Protein AF-A0AAD4XDY2-F1 (afdb_monomer_lite)

Structure (mmCIF, N/CA/C/O backbone):
data_AF-A0AAD4XDY2-F1
#
_entry.id   AF-A0AAD4XDY2-F1
#
loop_
_atom_site.group_PDB
_atom_site.id
_atom_site.type_symbol
_atom_site.label_atom_id
_atom_site.label_alt_id
_atom_site.label_comp_id
_atom_site.label_asym_id
_atom_site.label_entity_id
_atom_site.label_seq_id
_atom_site.pdbx_PDB_ins_code
_atom_site.Cartn_x
_atom_site.Cartn_y
_atom_site.Cartn_z
_atom_site.occupancy
_atom_site.B_iso_or_equiv
_atom_site.auth_seq_id
_atom_site.auth_comp_id
_atom_site.auth_asym_id
_atom_site.auth_atom_id
_atom_site.pdbx_PDB_model_num
ATOM 1 N N . GLY A 1 1 ? -6.396 2.637 -3.079 1.00 84.81 1 GLY A N 1
ATOM 2 C CA . GLY A 1 1 ? -5.114 2.036 -2.685 1.00 84.81 1 GLY A CA 1
ATOM 3 C C . GLY A 1 1 ? -4.710 2.560 -1.335 1.00 84.81 1 GLY A C 1
ATOM 4 O O . GLY A 1 1 ? -5.327 3.508 -0.857 1.00 84.81 1 GLY A O 1
ATOM 5 N N . VAL A 1 2 ? -3.694 1.951 -0.743 1.00 86.38 2 VAL A N 1
ATOM 6 C CA . VAL A 1 2 ? -3.100 2.413 0.507 1.00 86.38 2 VAL A CA 1
ATOM 7 C C . VAL A 1 2 ? -1.597 2.576 0.342 1.00 86.38 2 VAL A C 1
ATOM 9 O O . VAL A 1 2 ? -0.963 1.815 -0.394 1.00 86.38 2 VAL A O 1
ATOM 12 N N . THR A 1 3 ? -1.050 3.590 0.998 1.00 86.31 3 THR A N 1
ATOM 13 C CA . THR A 1 3 ? 0.386 3.773 1.161 1.00 86.31 3 THR A CA 1
ATOM 14 C C . THR A 1 3 ? 0.748 3.836 2.637 1.00 86.31 3 THR A C 1
ATOM 16 O O . THR A 1 3 ? -0.059 4.275 3.458 1.00 86.31 3 THR A O 1
ATOM 19 N N . MET A 1 4 ? 1.956 3.387 2.952 1.00 83.81 4 MET A N 1
ATOM 20 C CA . MET A 1 4 ? 2.561 3.449 4.276 1.00 83.81 4 MET A CA 1
ATOM 21 C C . MET A 1 4 ? 3.993 3.938 4.122 1.00 83.81 4 MET A C 1
ATOM 23 O O . MET A 1 4 ? 4.781 3.290 3.435 1.00 83.81 4 MET A O 1
ATOM 27 N N . ASP A 1 5 ? 4.339 5.032 4.785 1.00 82.69 5 ASP A N 1
ATOM 28 C CA . ASP A 1 5 ? 5.727 5.474 4.883 1.00 82.69 5 ASP A CA 1
ATOM 29 C C . ASP A 1 5 ? 6.331 4.917 6.169 1.00 82.69 5 ASP A C 1
ATOM 31 O O . ASP A 1 5 ? 5.763 5.063 7.251 1.00 82.69 5 ASP A O 1
ATOM 35 N N . SER A 1 6 ? 7.475 4.243 6.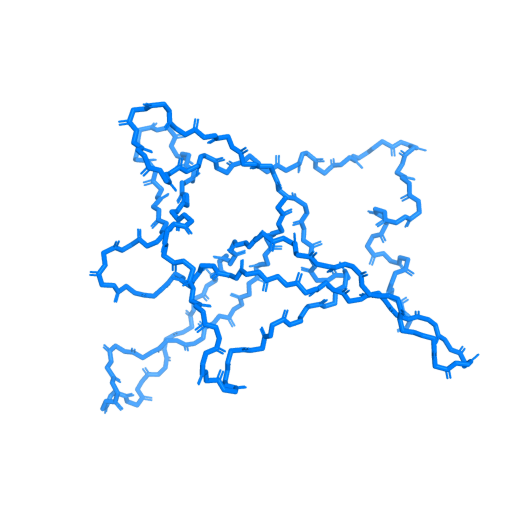061 1.00 78.69 6 SER A N 1
ATOM 36 C CA . SER A 1 6 ? 8.149 3.683 7.230 1.00 78.69 6 SER A CA 1
ATOM 37 C C . SER A 1 6 ? 9.663 3.717 7.094 1.00 78.69 6 SER A C 1
ATOM 39 O O . SER A 1 6 ? 10.219 3.508 6.016 1.00 78.69 6 SER A O 1
ATOM 41 N N . PHE A 1 7 ? 10.335 3.924 8.222 1.00 81.69 7 PHE A N 1
ATOM 42 C CA . PHE A 1 7 ? 11.780 3.796 8.302 1.00 81.69 7 PHE A CA 1
ATOM 43 C C . PHE A 1 7 ? 12.153 2.314 8.342 1.00 81.69 7 PHE A C 1
ATOM 45 O O . PHE A 1 7 ? 11.946 1.628 9.349 1.00 81.69 7 PHE A O 1
ATOM 52 N N . THR A 1 8 ? 12.708 1.812 7.244 1.00 77.00 8 THR A N 1
ATOM 53 C CA . THR A 1 8 ? 13.055 0.399 7.094 1.00 77.00 8 THR A CA 1
ATOM 54 C C . THR A 1 8 ? 14.562 0.221 7.084 1.00 77.00 8 THR A C 1
ATOM 56 O O . THR A 1 8 ? 15.299 0.990 6.479 1.00 77.00 8 THR A O 1
ATOM 59 N N . ARG A 1 9 ? 15.046 -0.811 7.779 1.00 80.31 9 ARG A N 1
ATOM 60 C CA . ARG A 1 9 ? 16.468 -1.165 7.795 1.00 80.31 9 ARG A CA 1
ATOM 61 C C . ARG A 1 9 ? 16.747 -2.293 6.813 1.00 80.31 9 ARG A C 1
ATOM 63 O O . ARG A 1 9 ? 16.249 -3.405 6.973 1.00 80.31 9 ARG A O 1
ATOM 70 N N . PHE A 1 10 ? 17.597 -2.005 5.842 1.00 76.31 10 PHE A N 1
ATOM 71 C CA . PHE A 1 10 ? 18.019 -2.898 4.777 1.00 76.31 10 PHE A CA 1
ATOM 72 C C . PHE A 1 10 ? 19.412 -3.458 5.049 1.00 76.31 10 PHE A C 1
ATOM 74 O O . PHE A 1 10 ? 20.227 -2.843 5.729 1.00 76.31 10 PHE A O 1
ATOM 81 N N . ARG A 1 11 ? 19.706 -4.618 4.467 1.00 80.00 11 ARG A N 1
ATOM 82 C CA . ARG A 1 11 ? 21.063 -5.173 4.366 1.00 80.00 11 ARG A CA 1
ATOM 83 C C . ARG A 1 11 ? 21.347 -5.465 2.903 1.00 80.00 11 ARG A C 1
ATOM 85 O O . ARG A 1 11 ? 20.467 -5.975 2.211 1.00 80.00 11 ARG A O 1
ATOM 92 N N . ALA A 1 12 ? 22.563 -5.196 2.433 1.00 76.31 12 ALA A N 1
ATOM 93 C CA . ALA A 1 12 ? 22.894 -5.385 1.018 1.00 76.31 12 ALA A CA 1
ATOM 94 C C . ALA A 1 12 ? 22.854 -6.867 0.600 1.00 76.31 12 ALA A C 1
ATOM 96 O O . ALA A 1 12 ? 22.647 -7.203 -0.566 1.00 76.31 12 ALA A O 1
ATOM 97 N N . SER A 1 13 ? 23.044 -7.783 1.554 1.00 79.06 13 SER A N 1
ATOM 98 C CA . SER A 1 13 ? 22.897 -9.219 1.333 1.00 79.06 13 SER A CA 1
ATOM 99 C C . SER A 1 13 ? 22.555 -9.954 2.626 1.00 79.06 13 SER A C 1
ATOM 101 O O . SER A 1 13 ? 22.729 -9.427 3.719 1.00 79.06 13 SER A O 1
ATOM 103 N N . ALA A 1 14 ? 22.139 -11.219 2.525 1.00 77.38 14 ALA A N 1
ATOM 104 C CA . ALA A 1 14 ? 21.872 -12.051 3.700 1.00 77.38 14 ALA A CA 1
ATOM 105 C C . ALA A 1 14 ? 23.091 -12.236 4.628 1.00 77.38 14 ALA A C 1
ATOM 107 O O . ALA A 1 14 ? 22.906 -12.524 5.808 1.00 77.38 14 ALA A O 1
ATOM 108 N N . LYS A 1 15 ? 24.312 -12.085 4.093 1.00 85.50 15 LYS A N 1
ATOM 109 C CA . LYS A 1 15 ? 25.576 -12.186 4.840 1.00 85.50 15 LYS A CA 1
ATOM 110 C C . LYS A 1 15 ? 26.036 -10.850 5.424 1.00 85.50 15 LYS A C 1
ATOM 112 O O . LYS A 1 15 ? 26.962 -10.842 6.225 1.00 85.50 15 LYS A O 1
ATOM 117 N N . ASP A 1 16 ? 25.433 -9.746 4.995 1.00 83.56 16 ASP A N 1
ATOM 118 C CA . ASP A 1 16 ? 25.786 -8.418 5.470 1.00 83.56 16 ASP A CA 1
ATOM 119 C C . ASP A 1 16 ? 25.088 -8.148 6.805 1.00 83.56 16 ASP A C 1
ATOM 121 O O . ASP A 1 16 ? 23.867 -8.284 6.929 1.00 83.56 16 ASP A O 1
ATOM 125 N N . THR A 1 17 ? 25.885 -7.816 7.815 1.00 84.25 17 THR A N 1
ATOM 126 C CA . THR A 1 17 ? 25.417 -7.447 9.154 1.00 84.25 17 THR A CA 1
ATOM 127 C C . THR A 1 17 ? 25.215 -5.943 9.298 1.00 84.25 17 THR A C 1
ATOM 129 O O . THR A 1 17 ? 24.655 -5.507 10.302 1.00 84.25 17 THR A O 1
ATOM 132 N N . ASN A 1 18 ? 25.656 -5.144 8.322 1.00 86.06 18 ASN A N 1
ATOM 133 C CA . ASN A 1 18 ? 25.448 -3.706 8.330 1.00 86.06 18 ASN A CA 1
ATOM 134 C C . ASN A 1 18 ? 24.017 -3.400 7.892 1.00 86.06 18 ASN A C 1
ATOM 136 O O . ASN A 1 18 ? 23.632 -3.623 6.745 1.00 86.06 18 ASN A O 1
ATOM 140 N N . LEU A 1 19 ? 23.225 -2.894 8.833 1.00 81.69 19 LEU A N 1
ATOM 141 C CA . LEU A 1 19 ? 21.874 -2.425 8.567 1.00 81.69 19 LEU A CA 1
ATOM 142 C C . LEU A 1 19 ? 21.917 -0.945 8.184 1.00 81.69 19 LEU A C 1
ATOM 144 O O . LEU A 1 19 ? 22.358 -0.114 8.977 1.00 81.69 19 LEU A O 1
ATOM 148 N N . VAL A 1 20 ? 21.431 -0.622 6.991 1.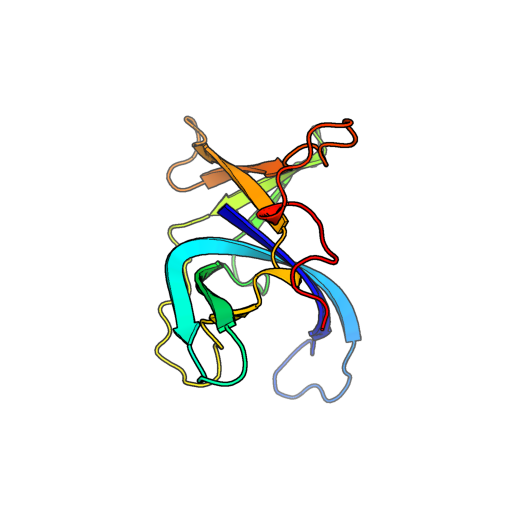00 83.19 20 VAL A N 1
ATOM 149 C CA . VAL A 1 20 ? 21.261 0.750 6.503 1.00 83.19 20 VAL A CA 1
ATOM 150 C C . VAL A 1 20 ? 19.783 1.094 6.586 1.00 83.19 20 VAL A C 1
ATOM 152 O O . VAL A 1 20 ? 18.953 0.394 6.016 1.00 83.19 20 VAL A O 1
ATOM 155 N N . GLY A 1 21 ? 19.446 2.127 7.350 1.00 82.00 21 GLY A N 1
ATOM 156 C CA . GLY A 1 21 ? 18.077 2.622 7.436 1.00 82.00 21 GLY A CA 1
ATOM 157 C C . GLY A 1 21 ? 17.755 3.572 6.290 1.00 82.00 21 GLY A C 1
ATOM 158 O O . GLY A 1 21 ? 18.587 4.420 5.976 1.00 82.00 21 GLY A O 1
ATOM 159 N N . ASP A 1 22 ? 16.572 3.429 5.704 1.00 80.44 22 ASP A N 1
ATOM 160 C CA . ASP A 1 22 ? 16.052 4.322 4.671 1.00 80.44 22 ASP A CA 1
ATOM 161 C C . ASP A 1 22 ? 14.537 4.514 4.831 1.00 80.44 22 ASP A C 1
ATOM 163 O O . ASP A 1 22 ? 13.819 3.605 5.269 1.00 80.44 22 ASP A O 1
ATOM 167 N N . ASP A 1 23 ? 14.052 5.701 4.477 1.00 81.81 23 ASP A N 1
ATOM 168 C CA . ASP A 1 23 ? 12.624 6.010 4.476 1.00 81.81 23 ASP A CA 1
ATOM 169 C C . ASP A 1 23 ? 11.982 5.377 3.243 1.00 81.81 23 ASP A C 1
ATOM 171 O O . ASP A 1 23 ? 12.268 5.730 2.100 1.00 81.81 23 ASP A O 1
ATOM 175 N N . THR A 1 24 ? 11.113 4.395 3.472 1.00 77.06 24 THR A N 1
ATOM 176 C CA . THR A 1 24 ? 10.541 3.562 2.415 1.00 77.06 24 THR A CA 1
ATOM 177 C C . THR A 1 24 ? 9.026 3.653 2.412 1.00 77.06 24 THR A C 1
ATOM 179 O O . THR A 1 24 ? 8.364 3.332 3.401 1.00 77.06 24 THR A O 1
ATOM 182 N N . SER A 1 25 ? 8.482 4.038 1.259 1.00 79.00 25 SER A N 1
ATOM 183 C CA . SER A 1 25 ? 7.046 4.007 0.990 1.00 79.00 25 SER A CA 1
ATOM 184 C C . SER A 1 25 ? 6.627 2.634 0.460 1.00 79.00 25 SER A C 1
ATOM 186 O O . SER A 1 25 ? 7.186 2.130 -0.517 1.00 79.00 25 SER A O 1
ATOM 188 N N . TYR A 1 26 ? 5.600 2.052 1.067 1.00 80.25 26 TYR A N 1
ATOM 189 C CA . TYR A 1 26 ? 4.974 0.795 0.664 1.00 80.25 26 TYR A CA 1
ATOM 190 C C . TYR A 1 26 ? 3.621 1.075 0.024 1.00 80.25 26 TYR A C 1
ATOM 192 O O . TYR A 1 26 ? 2.843 1.849 0.568 1.00 80.25 26 TYR A O 1
ATOM 200 N N . PHE A 1 27 ? 3.311 0.417 -1.098 1.00 84.12 27 PHE A N 1
ATOM 201 C CA . PHE A 1 27 ? 2.056 0.606 -1.836 1.00 84.12 27 PHE A CA 1
ATOM 202 C C . PHE A 1 27 ? 1.269 -0.693 -1.953 1.00 84.12 27 PHE A C 1
ATOM 204 O O . PHE A 1 27 ? 1.823 -1.741 -2.3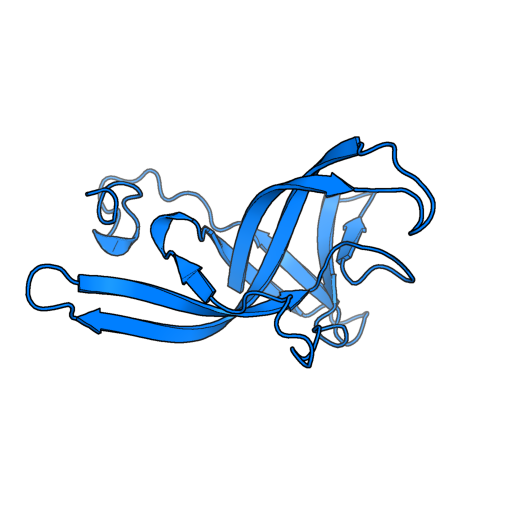05 1.00 84.12 27 PHE A O 1
ATOM 211 N N . GLY A 1 28 ? -0.026 -0.627 -1.650 1.00 85.06 28 GLY A N 1
ATOM 212 C CA . GLY A 1 28 ? -0.869 -1.806 -1.538 1.00 85.06 28 GLY A CA 1
ATOM 213 C C . GLY A 1 28 ? -2.302 -1.592 -2.002 1.00 85.06 28 GLY A C 1
ATOM 214 O O . GLY A 1 28 ? -2.859 -0.488 -1.995 1.00 85.06 28 GLY A O 1
ATOM 215 N N . ILE A 1 29 ? -2.934 -2.692 -2.401 1.00 85.94 29 ILE A N 1
ATOM 216 C CA . ILE A 1 29 ? -4.368 -2.722 -2.688 1.00 85.94 29 ILE A CA 1
ATOM 217 C C . ILE A 1 29 ? -5.087 -3.280 -1.469 1.00 85.94 29 ILE A C 1
ATOM 219 O O . ILE A 1 29 ? -4.887 -4.437 -1.106 1.00 85.94 29 ILE A O 1
ATOM 223 N N . VAL A 1 30 ? -5.970 -2.470 -0.883 1.00 86.81 30 VAL A N 1
ATOM 224 C CA . VAL A 1 30 ? -6.873 -2.905 0.188 1.00 86.81 30 VAL A CA 1
ATOM 225 C C . VAL A 1 30 ? -7.796 -3.997 -0.352 1.00 86.81 30 VAL A C 1
ATOM 227 O O . VAL A 1 30 ? -8.479 -3.809 -1.360 1.00 86.81 30 VAL A O 1
ATOM 230 N N . LYS A 1 31 ? -7.805 -5.148 0.316 1.00 86.19 31 LYS A N 1
ATOM 231 C CA . LYS A 1 31 ? -8.667 -6.297 0.017 1.00 86.19 31 LYS A CA 1
ATOM 232 C C . LYS A 1 31 ? -9.886 -6.344 0.907 1.00 86.19 31 LYS A C 1
ATOM 234 O O . LYS A 1 31 ? -10.971 -6.663 0.430 1.00 86.19 31 LYS A O 1
ATOM 239 N N . LYS A 1 32 ? -9.692 -6.088 2.199 1.00 86.38 32 LYS A N 1
ATOM 240 C CA . LYS A 1 32 ? -10.761 -6.087 3.192 1.00 86.38 32 LYS A CA 1
ATOM 241 C C . LYS A 1 32 ? -10.509 -4.988 4.203 1.00 86.38 32 LYS A C 1
ATOM 243 O O . LYS A 1 32 ? -9.365 -4.698 4.541 1.00 86.38 32 LYS A O 1
ATOM 248 N N . ILE A 1 33 ? -11.603 -4.430 4.684 1.00 88.88 33 ILE A N 1
ATOM 249 C CA . ILE A 1 33 ? -11.638 -3.565 5.850 1.00 88.88 33 ILE A CA 1
ATOM 250 C C . ILE A 1 33 ? -12.308 -4.401 6.931 1.00 88.88 33 ILE A C 1
ATOM 252 O O . ILE A 1 33 ? -13.391 -4.938 6.691 1.00 88.88 33 ILE A O 1
ATOM 256 N N . LEU A 1 34 ? -11.620 -4.598 8.049 1.00 88.81 34 LEU A N 1
ATOM 257 C CA . LEU A 1 34 ? -12.124 -5.359 9.182 1.00 88.81 34 LEU A CA 1
ATOM 258 C C . LEU A 1 34 ? -12.247 -4.408 10.363 1.00 88.81 34 LEU A C 1
ATOM 260 O O . LEU A 1 34 ? -11.289 -3.722 10.706 1.00 88.81 34 LEU A O 1
ATOM 264 N N . GLU A 1 35 ? -13.425 -4.390 10.964 1.00 91.12 35 GLU A N 1
ATOM 265 C CA . GLU A 1 35 ? -13.681 -3.731 12.236 1.00 91.12 35 GLU A CA 1
ATOM 266 C C . GLU A 1 35 ? -13.667 -4.817 13.311 1.00 91.12 35 GLU A C 1
ATOM 268 O O . GLU A 1 35 ? -14.408 -5.801 13.226 1.00 91.12 35 GLU A O 1
ATOM 273 N N . LEU A 1 36 ? -12.740 -4.690 14.250 1.00 89.56 36 LEU A N 1
ATOM 274 C CA . LEU A 1 36 ? -12.559 -5.595 15.370 1.00 89.56 36 LEU A CA 1
ATOM 275 C C . LEU A 1 36 ? -13.206 -4.961 16.593 1.00 89.56 36 LEU A C 1
ATOM 277 O O . LEU A 1 36 ? -12.734 -3.938 17.080 1.00 89.56 36 LEU A O 1
ATOM 281 N N . ASP A 1 37 ? -14.277 -5.578 17.073 1.00 92.12 37 ASP A N 1
ATOM 282 C CA . ASP A 1 37 ? -14.958 -5.183 18.299 1.00 92.12 37 ASP A CA 1
ATOM 283 C C . ASP A 1 37 ? -14.387 -5.994 19.469 1.00 92.12 37 ASP A C 1
ATOM 285 O O . ASP A 1 37 ? -14.566 -7.214 19.540 1.00 92.12 37 ASP A O 1
ATOM 289 N N . TYR A 1 38 ? -13.642 -5.319 20.344 1.00 90.25 38 TYR A N 1
ATOM 290 C CA . TYR A 1 38 ? -13.061 -5.888 21.558 1.00 90.25 38 TYR A CA 1
ATOM 291 C C . TYR A 1 38 ? -13.947 -5.662 22.792 1.00 90.25 38 TYR A C 1
ATOM 293 O O . TYR A 1 38 ? -13.448 -5.809 23.904 1.00 90.25 38 TYR A O 1
ATOM 301 N N . GLU A 1 39 ? -15.230 -5.317 22.617 1.00 90.62 39 GLU A N 1
ATOM 302 C CA . GLU A 1 39 ? -16.200 -4.955 23.667 1.00 90.62 39 GLU A CA 1
ATOM 303 C C . GLU A 1 39 ? -15.896 -3.606 24.342 1.00 90.62 39 GLU A C 1
ATOM 305 O O . GLU A 1 39 ? -16.769 -2.742 24.421 1.00 90.62 39 GLU A O 1
ATOM 310 N N . ASP A 1 40 ? -14.649 -3.393 24.769 1.00 92.31 40 ASP A N 1
ATOM 311 C CA . ASP A 1 40 ? -14.184 -2.149 25.392 1.00 92.31 40 ASP A CA 1
ATOM 312 C C . ASP A 1 40 ? -13.872 -1.049 24.365 1.00 92.31 40 ASP A C 1
ATOM 314 O O . ASP A 1 40 ? -14.002 0.144 24.650 1.00 92.31 40 ASP A O 1
ATOM 318 N N . PHE A 1 41 ? -13.426 -1.442 23.171 1.00 85.56 41 PHE A N 1
ATOM 319 C CA . PHE A 1 41 ? -13.081 -0.536 22.081 1.00 85.56 41 PHE A CA 1
ATOM 320 C C . PHE A 1 41 ? -13.189 -1.243 20.727 1.00 85.56 41 PHE A C 1
ATOM 322 O O . PHE A 1 41 ? -13.126 -2.469 20.629 1.00 85.56 41 PHE A O 1
ATOM 329 N N . THR A 1 42 ? -13.327 -0.451 19.669 1.00 87.06 42 THR A N 1
ATOM 330 C CA . THR A 1 42 ? -13.363 -0.928 18.284 1.00 87.06 42 THR A CA 1
ATOM 331 C C . THR A 1 42 ? -12.112 -0.474 17.555 1.00 87.06 42 THR A C 1
ATOM 333 O O . THR A 1 42 ? -11.797 0.714 17.609 1.00 87.06 42 THR A O 1
ATOM 336 N N . GLU A 1 43 ? -11.448 -1.374 16.830 1.00 86.12 43 GLU A N 1
ATOM 337 C CA . GLU A 1 43 ? -10.340 -1.003 15.947 1.00 86.12 43 GLU A CA 1
ATOM 338 C C . GLU A 1 43 ? -10.547 -1.411 14.500 1.00 86.12 43 GLU A C 1
ATOM 340 O O . GLU A 1 43 ? -11.074 -2.480 14.194 1.00 86.12 43 GLU A O 1
ATOM 345 N N . VAL A 1 44 ? -10.081 -0.559 13.589 1.00 85.25 44 VAL A N 1
ATOM 346 C CA . VAL A 1 44 ? -10.197 -0.798 12.150 1.00 85.25 44 VAL A CA 1
ATOM 347 C C . VAL A 1 44 ? -8.839 -1.181 11.581 1.00 85.25 44 VAL A C 1
ATOM 349 O O . VAL A 1 44 ? -7.890 -0.394 11.576 1.00 85.25 44 VAL A O 1
ATOM 352 N N . ILE A 1 45 ? -8.764 -2.390 11.027 1.00 87.75 45 ILE A N 1
ATOM 353 C CA . ILE A 1 45 ? -7.581 -2.890 10.329 1.00 87.75 45 ILE A CA 1
ATOM 354 C C . ILE A 1 45 ? -7.872 -3.118 8.848 1.00 87.75 45 ILE A C 1
ATOM 356 O O . ILE A 1 45 ? -8.957 -3.543 8.437 1.00 87.75 45 ILE A O 1
ATOM 360 N N . PHE A 1 46 ? -6.865 -2.868 8.021 1.00 86.50 46 PHE A N 1
ATOM 361 C CA . PHE A 1 46 ? -6.921 -3.132 6.592 1.00 86.50 46 PHE A CA 1
ATOM 362 C C . PHE A 1 46 ? -6.109 -4.373 6.260 1.00 86.50 46 PHE A C 1
ATOM 364 O O . PHE A 1 46 ? -4.918 -4.437 6.549 1.00 86.50 46 PHE A O 1
ATOM 371 N N . LEU A 1 47 ? -6.751 -5.333 5.595 1.00 83.69 47 LEU A N 1
ATOM 372 C CA . LEU A 1 47 ? -6.061 -6.410 4.895 1.00 83.69 47 LEU A CA 1
ATOM 373 C C . LEU A 1 47 ? -5.708 -5.916 3.494 1.00 83.69 47 LEU A C 1
ATOM 375 O O . LEU A 1 47 ? -6.593 -5.446 2.770 1.00 83.69 47 LEU A O 1
ATOM 379 N N . TYR A 1 48 ? -4.462 -6.077 3.072 1.00 78.19 48 TYR A N 1
ATOM 380 C CA . TYR A 1 48 ? -3.991 -5.634 1.758 1.00 78.19 48 TYR A CA 1
ATOM 381 C C . TYR A 1 48 ? -3.154 -6.701 1.047 1.00 78.19 48 TYR A C 1
ATOM 383 O O . TYR A 1 48 ? -2.640 -7.633 1.661 1.00 78.19 48 TYR A O 1
ATOM 391 N N . ASP A 1 49 ? -2.951 -6.496 -0.255 1.00 77.19 49 ASP A N 1
ATOM 392 C CA . ASP A 1 49 ? -1.806 -7.053 -0.979 1.00 77.19 49 ASP A CA 1
ATOM 393 C C . ASP A 1 49 ? -0.765 -5.932 -1.169 1.00 77.19 49 ASP A C 1
ATOM 395 O O . ASP A 1 49 ? -1.064 -4.932 -1.830 1.00 77.19 49 ASP A O 1
ATOM 399 N N . TRP A 1 50 ? 0.443 -6.083 -0.609 1.00 76.56 50 TRP A N 1
ATOM 400 C CA . TRP A 1 50 ? 1.557 -5.139 -0.808 1.00 76.56 50 TRP A CA 1
ATOM 401 C C . TRP A 1 50 ? 2.438 -5.518 -2.000 1.00 76.56 50 TRP A C 1
ATOM 403 O O . TRP A 1 50 ? 2.685 -6.696 -2.288 1.00 76.56 50 TRP A O 1
ATOM 413 N N . VAL A 1 51 ? 3.035 -4.498 -2.610 1.00 69.38 51 VAL A N 1
ATOM 414 C CA . VAL A 1 51 ? 4.238 -4.639 -3.434 1.00 69.38 51 VAL A CA 1
ATOM 415 C C . VAL A 1 51 ? 5.443 -4.179 -2.606 1.00 69.38 51 VAL A C 1
ATOM 417 O O . VAL A 1 51 ? 5.480 -3.039 -2.148 1.00 69.38 51 VAL A O 1
ATOM 420 N N . ARG A 1 52 ? 6.426 -5.064 -2.373 1.00 62.34 52 ARG A N 1
ATOM 421 C CA . ARG A 1 52 ? 7.657 -4.708 -1.643 1.00 62.34 52 ARG A CA 1
ATOM 422 C C . ARG A 1 52 ? 8.633 -4.002 -2.579 1.00 62.34 52 ARG A C 1
ATOM 424 O O . ARG A 1 52 ? 8.975 -4.540 -3.632 1.00 62.34 52 ARG A O 1
ATOM 431 N N . VAL A 1 53 ? 9.141 -2.855 -2.143 1.00 60.12 53 VAL A N 1
ATOM 432 C CA . VAL A 1 53 ? 10.217 -2.107 -2.806 1.00 60.12 53 VAL A CA 1
ATOM 433 C C . VAL A 1 53 ? 11.574 -2.700 -2.398 1.00 60.12 53 VAL A C 1
ATOM 435 O O . VAL A 1 53 ? 12.390 -2.053 -1.764 1.00 60.12 53 VAL A O 1
ATOM 438 N N . GLU A 1 54 ? 11.809 -3.983 -2.681 1.00 52.88 54 GLU A N 1
ATOM 439 C CA . GLU A 1 54 ? 13.146 -4.576 -2.547 1.00 52.88 54 GLU A CA 1
ATOM 440 C C . GLU A 1 54 ? 13.426 -5.497 -3.725 1.00 52.88 54 GLU A C 1
ATOM 442 O O . GLU A 1 54 ? 12.665 -6.407 -4.050 1.00 52.88 54 GLU A O 1
ATOM 447 N N . ASP A 1 55 ? 14.525 -5.204 -4.389 1.00 52.88 55 ASP A N 1
ATOM 448 C CA . ASP A 1 55 ? 14.664 -5.381 -5.815 1.00 52.88 55 ASP A CA 1
ATOM 449 C C . ASP A 1 55 ? 14.993 -6.813 -6.270 1.00 52.88 55 ASP A C 1
ATOM 451 O O . ASP A 1 55 ? 15.737 -7.550 -5.618 1.00 52.88 55 ASP A O 1
ATOM 455 N N . LYS A 1 56 ? 14.487 -7.150 -7.465 1.00 41.69 56 LYS A N 1
ATOM 456 C CA . LYS A 1 56 ? 15.252 -7.801 -8.552 1.00 41.69 56 LYS A CA 1
ATOM 457 C C . LYS A 1 56 ? 14.633 -7.568 -9.949 1.00 41.69 56 LYS A C 1
ATOM 459 O O . LYS A 1 56 ? 14.823 -8.387 -10.843 1.00 41.69 56 LYS A O 1
ATOM 464 N N . THR A 1 57 ? 13.883 -6.470 -10.105 1.00 51.88 57 THR A N 1
ATOM 465 C CA . THR A 1 57 ? 13.371 -5.756 -11.311 1.00 51.88 57 THR A CA 1
ATOM 466 C C . THR A 1 57 ? 12.093 -4.981 -10.934 1.00 51.88 57 THR A C 1
ATOM 468 O O . THR A 1 57 ? 11.025 -5.148 -11.520 1.00 51.88 57 THR A O 1
ATOM 471 N N . THR A 1 58 ? 12.228 -4.215 -9.846 1.00 62.31 58 THR A N 1
ATOM 472 C CA . THR A 1 58 ? 11.453 -3.043 -9.416 1.00 62.31 58 THR A CA 1
ATOM 473 C C . THR A 1 58 ? 9.938 -3.131 -9.590 1.00 62.31 58 THR A C 1
ATOM 475 O O . THR A 1 58 ? 9.356 -2.623 -10.539 1.00 62.31 58 THR A O 1
ATOM 478 N N . GLY A 1 59 ? 9.262 -3.710 -8.592 1.00 69.06 59 GLY A N 1
ATOM 479 C CA . GLY A 1 59 ? 7.804 -3.620 -8.443 1.00 69.06 59 GLY A CA 1
ATOM 480 C C . GLY A 1 59 ? 7.273 -2.183 -8.307 1.00 69.06 59 GLY A C 1
ATOM 481 O O . GLY A 1 59 ? 6.064 -1.987 -8.296 1.00 69.06 59 GLY A O 1
ATOM 482 N N . SER A 1 60 ? 8.148 -1.179 -8.237 1.00 76.56 60 SER A N 1
ATOM 483 C CA . SER A 1 60 ? 7.834 0.240 -8.385 1.00 76.56 60 SER A CA 1
ATOM 484 C C . SER A 1 60 ? 9.035 1.008 -8.946 1.00 76.56 60 SER A C 1
ATOM 486 O O . SER A 1 60 ? 10.171 0.601 -8.714 1.00 76.56 60 SER A O 1
ATOM 488 N N . TYR A 1 61 ? 8.813 2.131 -9.628 1.00 80.12 61 TYR A N 1
ATOM 489 C CA . TYR A 1 61 ? 9.869 3.087 -9.991 1.00 80.12 61 TYR A CA 1
ATOM 490 C C . TYR A 1 61 ? 9.367 4.528 -9.887 1.00 80.12 61 TYR A C 1
ATOM 492 O O . TYR A 1 61 ? 8.162 4.774 -9.835 1.00 80.12 61 TYR A O 1
ATOM 500 N N . VAL A 1 62 ? 10.303 5.474 -9.872 1.00 82.81 62 VAL A N 1
ATOM 501 C CA . VAL A 1 62 ? 10.015 6.905 -10.012 1.00 82.81 62 VAL A CA 1
ATOM 502 C C . VAL A 1 62 ? 10.498 7.348 -11.384 1.00 82.81 62 VAL A C 1
ATOM 504 O O . VAL A 1 62 ? 11.640 7.081 -11.757 1.00 82.81 62 VAL A O 1
ATOM 507 N N . ASP A 1 63 ? 9.609 7.952 -12.160 1.00 83.38 63 ASP A N 1
ATOM 508 C CA . ASP A 1 63 ? 9.930 8.490 -13.474 1.00 83.38 63 ASP A CA 1
ATOM 509 C C . ASP A 1 63 ? 10.838 9.720 -13.338 1.00 83.38 63 ASP A C 1
ATOM 511 O O . ASP A 1 63 ? 10.519 10.644 -12.595 1.00 83.38 63 ASP A O 1
ATOM 515 N N . ALA A 1 64 ? 11.972 9.740 -14.039 1.00 84.75 64 ALA A N 1
ATOM 516 C CA . ALA A 1 64 ? 12.978 10.792 -13.870 1.00 84.75 64 ALA A CA 1
ATOM 517 C C . ALA A 1 64 ? 12.555 12.145 -14.470 1.00 84.75 64 ALA A C 1
ATOM 519 O O . ALA A 1 64 ? 13.045 13.182 -14.030 1.00 84.75 64 ALA A O 1
ATOM 520 N N . GLU A 1 65 ? 11.666 12.144 -15.467 1.00 85.38 65 GLU A N 1
ATOM 521 C CA . GLU A 1 65 ? 11.238 13.362 -16.163 1.00 85.38 65 GLU A CA 1
ATOM 522 C C . GLU A 1 65 ? 10.079 14.047 -15.436 1.00 85.38 65 GLU A C 1
ATOM 524 O O . GLU A 1 65 ? 10.080 15.262 -15.247 1.00 85.38 65 GLU A O 1
ATOM 529 N N . THR A 1 66 ? 9.093 13.262 -15.004 1.00 83.75 66 THR A N 1
ATOM 530 C CA . THR A 1 66 ? 7.862 13.765 -14.376 1.00 83.75 66 THR A CA 1
ATOM 531 C C . THR A 1 66 ? 7.864 13.662 -12.853 1.00 83.75 66 THR A C 1
ATOM 533 O O . THR A 1 66 ? 6.948 14.172 -12.211 1.00 83.75 66 THR A O 1
ATOM 536 N N . ASN A 1 67 ? 8.862 12.991 -12.266 1.00 83.00 67 ASN A N 1
ATOM 537 C CA . ASN A 1 67 ? 8.926 12.638 -10.843 1.00 83.00 67 ASN A CA 1
ATOM 538 C C . ASN A 1 67 ? 7.693 11.849 -10.348 1.00 83.00 67 ASN A C 1
ATOM 540 O O . ASN A 1 67 ? 7.339 11.876 -9.168 1.00 83.00 67 ASN A O 1
ATOM 544 N N . SER A 1 68 ? 7.015 11.154 -11.263 1.00 83.81 68 SER A N 1
ATOM 545 C CA . SER A 1 68 ? 5.808 10.381 -10.980 1.00 83.81 68 SER A CA 1
ATOM 546 C C . SER A 1 68 ? 6.156 8.984 -10.482 1.00 83.81 68 SER A C 1
ATOM 548 O O . SER A 1 68 ? 7.026 8.316 -11.042 1.00 83.81 68 SER A O 1
ATOM 550 N N . ARG A 1 69 ? 5.454 8.501 -9.452 1.00 86.75 69 ARG A N 1
ATOM 551 C CA . ARG A 1 69 ? 5.667 7.150 -8.914 1.00 86.75 69 ARG A CA 1
ATOM 552 C C . ARG A 1 69 ? 4.783 6.136 -9.629 1.00 86.75 69 ARG A C 1
ATOM 554 O O . ARG A 1 69 ? 3.580 6.338 -9.747 1.00 86.75 69 ARG A O 1
ATOM 561 N N . PHE A 1 70 ? 5.362 5.016 -10.036 1.00 86.75 70 PHE A N 1
ATOM 562 C CA . PHE A 1 70 ? 4.658 3.906 -10.668 1.00 86.75 70 PHE A CA 1
ATOM 563 C C . PHE A 1 70 ? 4.840 2.625 -9.865 1.00 86.75 70 PHE A C 1
ATOM 565 O O . PHE A 1 70 ? 5.919 2.368 -9.339 1.00 86.75 70 PHE A O 1
ATOM 572 N N . VAL A 1 71 ? 3.799 1.798 -9.807 1.00 86.44 71 VAL A N 1
ATOM 573 C CA . VAL A 1 71 ? 3.792 0.502 -9.118 1.00 86.44 71 VAL A CA 1
ATOM 574 C C . VAL A 1 71 ? 3.284 -0.600 -10.047 1.00 86.44 71 VAL A C 1
ATOM 576 O O . VAL A 1 71 ? 2.384 -0.385 -10.858 1.00 86.44 71 VAL A O 1
ATOM 579 N N . ASN A 1 72 ? 3.869 -1.790 -9.943 1.00 85.44 72 ASN A N 1
ATOM 580 C CA . ASN A 1 72 ? 3.516 -2.965 -10.723 1.00 85.44 72 ASN A CA 1
ATOM 581 C C . ASN A 1 72 ? 2.776 -3.992 -9.858 1.00 85.44 72 ASN A C 1
ATOM 583 O O . ASN A 1 72 ? 3.360 -4.649 -8.995 1.00 85.44 72 ASN A O 1
ATOM 587 N N . PHE A 1 73 ? 1.490 -4.173 -10.146 1.00 79.00 73 PHE A N 1
ATOM 588 C CA . PHE A 1 73 ? 0.608 -5.068 -9.397 1.00 79.00 73 PHE A CA 1
ATOM 589 C C . PHE A 1 73 ? 0.697 -6.541 -9.803 1.00 79.00 73 PHE A C 1
ATOM 591 O O . PHE A 1 73 ? 0.167 -7.397 -9.110 1.00 79.00 73 PHE A O 1
ATOM 598 N N . ASP A 1 74 ? 1.405 -6.894 -10.873 1.00 78.81 74 ASP A N 1
ATOM 599 C CA . ASP A 1 74 ? 1.695 -8.309 -11.155 1.00 78.81 74 ASP A CA 1
ATOM 600 C C . ASP A 1 74 ? 2.728 -8.885 -10.169 1.00 78.81 74 ASP A C 1
ATOM 602 O O . ASP A 1 74 ? 2.831 -10.092 -9.963 1.00 78.81 74 ASP A O 1
ATOM 606 N N . LYS A 1 75 ? 3.487 -8.004 -9.507 1.00 70.88 75 LYS A N 1
ATOM 607 C CA . LYS A 1 75 ? 4.540 -8.357 -8.550 1.00 70.88 75 LYS A CA 1
ATOM 608 C C . LYS A 1 75 ? 4.064 -8.385 -7.098 1.00 70.88 75 LYS A C 1
ATOM 610 O O . LYS A 1 75 ? 4.900 -8.307 -6.197 1.00 70.88 75 LYS A O 1
ATOM 615 N N . PHE A 1 76 ? 2.757 -8.519 -6.848 1.00 68.38 76 PHE A N 1
ATOM 616 C CA . PHE A 1 76 ? 2.269 -8.728 -5.485 1.00 68.38 76 PHE A CA 1
ATOM 617 C C . PHE A 1 76 ? 2.974 -9.919 -4.849 1.00 68.38 76 PHE A C 1
ATOM 619 O O . PHE A 1 76 ? 3.045 -11.017 -5.412 1.00 68.38 76 PHE A O 1
ATOM 626 N N . LYS A 1 77 ? 3.480 -9.710 -3.638 1.00 59.41 77 LYS A N 1
ATOM 627 C CA . LYS A 1 77 ? 4.013 -10.810 -2.854 1.00 59.41 77 LYS A CA 1
ATOM 628 C C . LYS A 1 77 ? 2.812 -11.575 -2.311 1.00 59.41 77 LYS A C 1
ATOM 630 O O . LYS A 1 77 ? 2.162 -11.140 -1.369 1.00 59.41 77 LYS A O 1
ATOM 635 N N . ARG A 1 78 ? 2.473 -12.705 -2.933 1.00 51.75 78 ARG A N 1
ATOM 636 C CA . ARG A 1 78 ? 1.483 -13.625 -2.364 1.00 51.75 78 ARG A CA 1
ATOM 637 C C . ARG A 1 78 ? 2.086 -14.155 -1.061 1.00 51.75 78 ARG A C 1
ATOM 639 O O . ARG A 1 78 ? 3.125 -14.814 -1.104 1.00 51.75 78 ARG A O 1
ATOM 646 N N . SER A 1 79 ? 1.487 -13.799 0.072 1.00 49.91 79 SER A N 1
ATOM 647 C CA . SER A 1 79 ? 1.955 -14.104 1.428 1.00 49.91 79 SER A CA 1
ATOM 648 C C . SER A 1 79 ? 2.018 -15.618 1.663 1.00 49.91 79 SER A C 1
ATOM 650 O O . SER A 1 79 ? 1.079 -16.237 2.155 1.00 49.91 79 SER A O 1
ATOM 652 N N . SER A 1 80 ? 3.114 -16.258 1.266 1.00 48.69 80 SER A N 1
ATOM 653 C CA . SER A 1 80 ? 3.397 -17.654 1.623 1.00 48.69 80 SER A CA 1
ATOM 654 C C . SER A 1 80 ? 4.397 -17.756 2.775 1.00 48.69 80 SER A C 1
ATOM 656 O O . SER A 1 80 ? 4.854 -18.850 3.093 1.00 48.69 80 SER A O 1
ATOM 658 N N . LYS A 1 81 ? 4.806 -16.620 3.350 1.00 51.78 81 LYS A N 1
ATOM 659 C CA . LYS A 1 81 ? 5.703 -16.544 4.500 1.00 51.78 81 LYS A CA 1
ATOM 660 C C . LYS A 1 81 ? 5.013 -15.707 5.565 1.00 51.78 81 LYS A C 1
ATOM 662 O O . LYS A 1 81 ? 4.657 -14.569 5.296 1.00 51.78 81 LYS A O 1
ATOM 667 N N . GLU A 1 82 ? 4.898 -16.266 6.762 1.00 47.59 82 GLU A N 1
ATOM 668 C CA . GLU A 1 82 ? 4.345 -15.642 7.977 1.00 47.59 82 GLU A CA 1
ATOM 669 C C . GLU A 1 82 ? 5.034 -14.313 8.353 1.00 47.59 82 GLU A C 1
ATOM 671 O O . GLU A 1 82 ? 4.539 -13.566 9.181 1.00 47.59 82 GLU A O 1
ATOM 676 N N . VAL A 1 83 ? 6.172 -14.011 7.720 1.00 53.81 83 VAL A N 1
ATOM 677 C CA . VAL A 1 83 ? 6.971 -12.791 7.904 1.00 53.81 83 VAL A CA 1
ATOM 678 C C . VAL A 1 83 ? 6.374 -11.571 7.183 1.00 53.81 83 VAL A C 1
ATOM 680 O O . VAL A 1 83 ? 6.740 -10.444 7.499 1.00 53.81 83 VAL A O 1
ATOM 683 N N . ASP A 1 84 ? 5.480 -11.764 6.209 1.00 64.25 84 ASP A N 1
ATOM 684 C CA . ASP A 1 84 ? 4.794 -10.652 5.546 1.00 64.25 84 ASP A CA 1
ATOM 685 C C . ASP A 1 84 ? 3.485 -10.347 6.290 1.00 64.25 84 ASP A C 1
ATOM 687 O O . ASP A 1 84 ? 2.455 -10.945 5.986 1.00 64.25 84 ASP A O 1
ATOM 691 N N . GLU A 1 85 ? 3.537 -9.441 7.274 1.00 70.00 85 GLU A N 1
ATOM 692 C CA . GLU A 1 85 ? 2.361 -8.925 7.995 1.00 70.00 85 GLU A CA 1
ATOM 693 C C . GLU A 1 85 ? 1.346 -8.355 6.980 1.00 70.00 85 GLU A C 1
ATOM 695 O O . GLU A 1 85 ? 1.661 -7.383 6.282 1.00 70.00 85 GLU A O 1
ATOM 700 N N . PRO A 1 86 ? 0.145 -8.950 6.832 1.00 74.12 86 PRO A N 1
ATOM 701 C CA . PRO A 1 86 ? -0.825 -8.548 5.815 1.00 74.12 86 PRO A CA 1
ATOM 702 C C . PRO A 1 86 ? -1.840 -7.512 6.329 1.00 74.12 86 PRO A C 1
ATOM 704 O O . PRO A 1 86 ? -2.741 -7.122 5.584 1.00 74.12 86 PRO A O 1
ATOM 707 N N . PHE A 1 87 ? -1.703 -7.088 7.590 1.00 80.88 87 PHE A N 1
ATOM 708 C CA . PHE A 1 87 ? -2.587 -6.144 8.261 1.00 80.88 87 PHE A CA 1
ATOM 709 C C . PHE A 1 87 ? -1.858 -4.847 8.605 1.00 80.88 87 PHE A C 1
ATOM 711 O O . PHE A 1 87 ? -0.721 -4.865 9.066 1.00 80.88 87 PHE A O 1
ATOM 718 N N . ILE A 1 88 ? -2.549 -3.724 8.430 1.00 82.31 88 ILE A N 1
ATOM 719 C CA . ILE A 1 88 ? -2.135 -2.421 8.954 1.00 82.31 88 ILE A CA 1
ATOM 720 C C . ILE A 1 88 ? -3.292 -1.808 9.700 1.00 82.31 88 ILE A C 1
ATOM 722 O O . ILE A 1 88 ? -4.461 -2.009 9.354 1.00 82.31 88 ILE A O 1
ATOM 726 N N . HIS A 1 89 ? -2.930 -0.995 10.676 1.00 84.94 89 HIS A N 1
ATOM 727 C CA . HIS A 1 89 ? -3.871 -0.145 11.359 1.00 84.94 89 HIS A CA 1
ATOM 728 C C . HIS A 1 89 ? -4.368 0.976 10.444 1.00 84.94 89 HIS A C 1
ATOM 730 O O . HIS A 1 89 ? -3.585 1.530 9.663 1.00 84.94 89 HIS A O 1
ATOM 736 N N . ALA A 1 90 ? -5.641 1.358 10.563 1.00 81.25 90 ALA A N 1
ATOM 737 C CA . ALA A 1 90 ? -6.194 2.443 9.757 1.00 81.25 90 ALA A CA 1
ATOM 738 C C . ALA A 1 90 ? -5.454 3.774 9.968 1.00 81.25 90 ALA A C 1
ATOM 740 O O . ALA A 1 90 ? -5.224 4.498 9.003 1.00 81.25 90 ALA A O 1
ATOM 741 N N . SER A 1 91 ? -4.990 4.051 11.192 1.00 81.12 91 SER A N 1
ATOM 742 C CA . SER A 1 91 ? -4.242 5.279 11.515 1.00 81.12 91 SER A CA 1
ATOM 743 C C . SER A 1 91 ? -2.878 5.384 10.829 1.00 81.12 91 SER A C 1
ATOM 745 O O . SER A 1 91 ? -2.346 6.479 10.664 1.00 81.12 91 SER A O 1
ATOM 747 N N . GLN A 1 92 ? -2.302 4.253 10.422 1.00 83.06 92 GLN A N 1
ATOM 748 C CA . GLN A 1 92 ? -1.000 4.215 9.761 1.00 83.06 92 GLN A CA 1
ATOM 749 C C . GLN A 1 92 ? -1.141 4.286 8.228 1.00 83.06 92 GLN A C 1
ATOM 751 O O . GLN A 1 92 ? -0.176 4.532 7.510 1.00 83.06 92 GLN A O 1
ATOM 756 N N . ALA A 1 93 ? -2.348 4.070 7.708 1.00 83.00 93 ALA A N 1
ATOM 757 C CA . ALA A 1 93 ? -2.641 4.012 6.287 1.00 83.00 93 ALA A CA 1
ATOM 758 C C . ALA A 1 93 ? -2.975 5.391 5.700 1.00 83.00 93 ALA A C 1
ATOM 760 O O . ALA A 1 93 ? -3.912 6.052 6.139 1.00 83.00 93 ALA A O 1
ATOM 761 N N . ALA A 1 94 ? -2.304 5.777 4.613 1.00 85.19 94 ALA A N 1
ATOM 762 C CA . ALA A 1 94 ? -2.714 6.919 3.796 1.00 85.19 94 ALA A CA 1
ATOM 763 C C . ALA A 1 94 ? -3.388 6.465 2.491 1.00 85.19 94 ALA A C 1
ATOM 765 O O . ALA A 1 94 ? -2.958 5.512 1.835 1.00 85.19 94 ALA A O 1
ATOM 766 N N . GLN A 1 95 ? -4.457 7.155 2.083 1.00 85.19 95 GLN A N 1
ATOM 767 C CA . GLN A 1 95 ? -5.178 6.828 0.852 1.00 85.19 95 GLN A CA 1
ATOM 768 C C . GLN A 1 95 ? -4.382 7.252 -0.388 1.00 85.19 95 GLN A C 1
ATOM 770 O O . GLN A 1 95 ? -3.954 8.400 -0.512 1.00 85.19 95 GLN A O 1
ATOM 775 N N . VAL A 1 96 ? -4.284 6.356 -1.369 1.00 87.62 96 VAL A N 1
ATOM 776 C CA . VAL A 1 96 ? -3.756 6.659 -2.711 1.00 87.62 96 VAL A CA 1
ATOM 777 C C . VAL A 1 96 ? -4.677 6.118 -3.796 1.00 87.62 96 VAL A C 1
ATOM 779 O O . VAL A 1 96 ? -5.353 5.098 -3.611 1.00 87.62 96 VAL A O 1
ATOM 782 N N . PHE A 1 97 ? -4.683 6.768 -4.952 1.00 88.19 97 PHE A N 1
ATOM 783 C CA . PHE A 1 97 ? -5.352 6.285 -6.154 1.00 88.19 97 PHE A CA 1
ATOM 784 C C . PHE A 1 97 ? -4.330 5.705 -7.129 1.00 88.19 97 PHE A C 1
ATOM 786 O O . PHE A 1 97 ? -3.163 6.086 -7.132 1.00 88.19 97 PHE A O 1
ATOM 793 N N . TYR A 1 98 ? -4.780 4.757 -7.944 1.00 89.69 98 TYR A N 1
ATOM 794 C CA . TYR A 1 98 ? -3.951 4.114 -8.952 1.00 89.69 98 TYR A CA 1
ATOM 795 C C . TYR A 1 98 ? -4.589 4.318 -10.316 1.00 89.69 98 TYR A C 1
ATOM 797 O O . TYR A 1 98 ? -5.765 4.002 -10.496 1.00 89.69 98 TYR A O 1
ATOM 805 N N . TYR A 1 99 ? -3.814 4.834 -11.261 1.00 89.81 99 TYR A N 1
ATOM 806 C CA . TYR A 1 99 ? -4.227 4.998 -12.647 1.00 89.81 99 TYR A CA 1
ATOM 807 C C . TYR A 1 99 ? -3.452 4.013 -13.517 1.00 89.81 99 TYR A C 1
ATOM 809 O O . TYR A 1 99 ? -2.225 4.012 -13.489 1.00 89.81 99 TYR A O 1
ATOM 817 N N . ALA A 1 100 ? -4.151 3.139 -14.240 1.00 90.06 100 ALA A N 1
ATOM 818 C CA . ALA A 1 100 ? -3.504 2.133 -15.075 1.00 90.06 100 ALA A CA 1
ATOM 819 C C . ALA A 1 100 ? -2.756 2.797 -16.239 1.00 90.06 100 ALA A C 1
ATOM 821 O O . ALA A 1 100 ? -3.320 3.622 -16.953 1.00 90.06 100 ALA A O 1
ATOM 822 N N . ASP A 1 101 ? -1.494 2.421 -16.434 1.00 87.44 101 ASP A N 1
ATOM 823 C CA . ASP A 1 101 ? -0.706 2.858 -17.581 1.00 87.44 101 ASP A CA 1
ATOM 824 C C . ASP A 1 101 ? -1.155 2.081 -18.829 1.00 87.44 101 ASP A C 1
ATOM 826 O O . ASP A 1 101 ? -1.040 0.855 -18.903 1.00 87.44 101 ASP A O 1
ATOM 830 N N . GLU A 1 102 ? -1.679 2.800 -19.821 1.00 86.38 102 GLU A N 1
ATOM 831 C CA . GLU A 1 102 ? -2.137 2.220 -21.087 1.00 86.38 102 GLU A CA 1
ATOM 832 C C . GLU A 1 102 ? -0.978 1.658 -21.926 1.00 86.38 102 GLU A C 1
ATOM 834 O O . GLU A 1 102 ? -1.171 0.738 -22.721 1.00 86.38 102 GLU A O 1
ATOM 839 N N . THR A 1 103 ? 0.238 2.178 -21.738 1.00 86.00 103 THR A N 1
ATOM 840 C CA . THR A 1 103 ? 1.426 1.777 -22.501 1.00 86.00 103 THR A CA 1
ATOM 841 C C . THR A 1 103 ? 2.121 0.558 -21.900 1.00 86.00 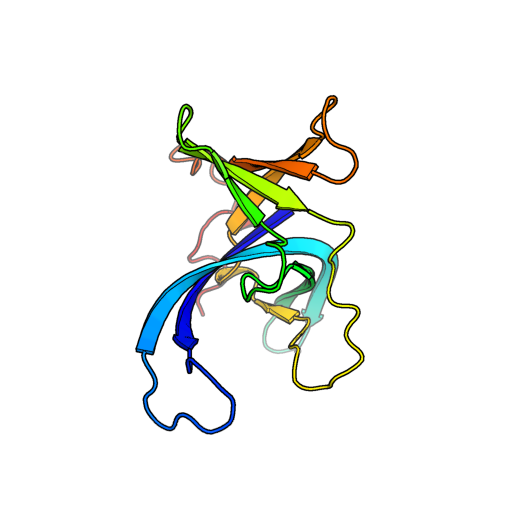103 THR A C 1
ATOM 843 O O . THR A 1 103 ? 2.739 -0.231 -22.622 1.00 86.00 103 THR A O 1
ATOM 846 N N . ARG A 1 104 ? 2.013 0.371 -20.578 1.00 82.81 104 ARG A N 1
ATOM 847 C CA . ARG A 1 104 ? 2.707 -0.682 -19.830 1.00 82.81 104 ARG A CA 1
ATOM 848 C C . ARG A 1 104 ? 1.725 -1.496 -19.000 1.00 82.81 104 ARG A C 1
ATOM 850 O O . ARG A 1 104 ? 1.297 -1.110 -17.917 1.00 82.81 104 ARG A O 1
ATOM 857 N N . LYS A 1 105 ? 1.442 -2.709 -19.468 1.00 83.31 105 LYS A N 1
ATOM 858 C CA . LYS A 1 105 ? 0.555 -3.644 -18.769 1.00 83.31 105 LYS A CA 1
ATOM 859 C C . LYS A 1 105 ? 1.019 -3.884 -17.322 1.00 83.31 105 LYS A C 1
ATOM 861 O O . LYS A 1 105 ? 2.199 -4.131 -17.087 1.00 83.31 105 LYS A O 1
ATOM 866 N N . HIS A 1 106 ? 0.068 -3.882 -16.386 1.00 84.06 106 HIS A N 1
ATOM 867 C CA . HIS A 1 106 ? 0.254 -4.083 -14.938 1.00 84.06 106 HIS A CA 1
ATOM 868 C C . HIS A 1 106 ? 0.915 -2.928 -14.172 1.00 84.06 106 HIS A C 1
ATOM 870 O O . HIS A 1 106 ? 0.939 -2.970 -12.938 1.00 84.06 106 HIS A O 1
ATOM 876 N N . TRP A 1 107 ? 1.378 -1.888 -14.864 1.00 87.75 107 TRP A N 1
ATOM 877 C CA . TRP A 1 107 ? 1.904 -0.680 -14.244 1.00 87.75 107 TRP A CA 1
ATOM 878 C C . TRP A 1 107 ? 0.796 0.325 -13.978 1.00 87.75 107 TRP A C 1
ATOM 880 O O . TRP A 1 107 ? -0.126 0.487 -14.775 1.00 87.75 107 TRP A O 1
ATOM 890 N N . HIS A 1 108 ? 0.881 0.974 -12.825 1.00 89.69 108 HIS A N 1
ATOM 891 C CA . HIS A 1 108 ? -0.091 1.956 -12.392 1.00 89.69 108 HIS A CA 1
ATOM 892 C C . HIS A 1 108 ? 0.634 3.173 -11.835 1.00 89.69 108 HIS A C 1
ATOM 894 O O . HIS A 1 108 ? 1.506 3.037 -10.978 1.00 89.69 108 HIS A O 1
ATOM 900 N N . LEU A 1 109 ? 0.255 4.353 -12.310 1.00 90.06 109 LEU A N 1
ATOM 901 C CA . LEU A 1 109 ? 0.645 5.630 -11.736 1.00 90.06 109 LEU A CA 1
ATOM 902 C C . LEU A 1 109 ? -0.002 5.771 -10.355 1.00 90.06 109 LEU A C 1
ATOM 904 O O . LEU A 1 109 ? -1.209 5.564 -10.202 1.00 90.06 109 LEU A O 1
ATOM 908 N N . VAL A 1 110 ? 0.799 6.133 -9.360 1.00 88.50 110 VAL A N 1
ATOM 909 C CA . VAL A 1 110 ? 0.333 6.439 -8.011 1.00 88.50 110 VAL A CA 1
ATOM 910 C C . VAL A 1 110 ? -0.049 7.910 -7.949 1.00 88.50 110 VAL A C 1
ATOM 912 O O . VAL A 1 110 ? 0.768 8.793 -8.197 1.00 88.50 110 VAL A O 1
ATOM 915 N N . LEU A 1 111 ? -1.299 8.161 -7.590 1.00 87.81 111 LEU A N 1
ATOM 916 C CA . LEU A 1 111 ? -1.829 9.487 -7.333 1.00 87.81 111 LEU A CA 1
ATOM 917 C C . LEU A 1 111 ? -2.033 9.617 -5.827 1.00 87.81 111 LEU A C 1
ATOM 919 O O . LEU A 1 111 ? -2.888 8.945 -5.240 1.00 87.81 111 LEU A O 1
ATOM 923 N N . GLU A 1 112 ? -1.228 10.461 -5.195 1.00 81.56 112 GLU A N 1
ATOM 924 C CA . GLU A 1 112 ? -1.415 10.790 -3.788 1.00 81.56 112 GLU A CA 1
ATOM 925 C C . GLU A 1 112 ? -2.750 11.511 -3.613 1.00 81.56 112 GLU A C 1
ATOM 927 O O . GLU A 1 112 ? -3.089 12.432 -4.364 1.00 81.56 112 GLU A O 1
ATOM 932 N N . SER A 1 113 ? -3.541 11.069 -2.636 1.00 76.81 113 SER A N 1
ATOM 933 C CA . SER A 1 113 ? -4.776 11.779 -2.325 1.00 76.81 113 SER A CA 1
ATOM 934 C C . SER A 1 113 ? -4.394 13.132 -1.734 1.00 76.81 113 SER A C 1
ATOM 936 O O . SER A 1 113 ? -3.589 13.167 -0.798 1.00 76.81 113 SER A O 1
ATOM 938 N N . PRO A 1 114 ? -4.952 14.253 -2.224 1.00 65.31 114 PRO A N 1
ATOM 939 C CA . PRO A 1 114 ? -4.735 15.525 -1.562 1.00 65.31 114 PRO A CA 1
ATOM 940 C C . PRO A 1 114 ? -5.188 15.380 -0.110 1.00 65.31 114 PRO A C 1
ATOM 942 O O . PRO A 1 114 ? -6.328 14.978 0.142 1.00 65.31 114 PRO A O 1
ATOM 945 N N . LYS A 1 115 ? -4.302 15.697 0.845 1.00 57.03 115 LYS A N 1
ATOM 946 C CA . LYS A 1 115 ? -4.696 15.840 2.250 1.00 57.03 115 LYS A CA 1
ATOM 947 C C . LYS A 1 115 ? -5.810 16.879 2.273 1.00 57.03 115 LYS A C 1
ATOM 949 O O . LYS A 1 115 ? -5.565 18.054 1.998 1.00 57.03 115 LYS A O 1
ATOM 954 N N . ARG A 1 116 ? -7.050 16.444 2.506 1.00 52.62 116 ARG A N 1
ATOM 955 C CA . ARG A 1 116 ? -8.209 17.335 2.548 1.00 52.62 116 ARG A CA 1
ATOM 956 C C . ARG A 1 116 ? -8.039 18.246 3.762 1.00 52.62 116 ARG A C 1
ATOM 958 O O . ARG A 1 116 ? -8.371 17.866 4.870 1.00 52.62 116 ARG A O 1
ATOM 965 N N . SER A 1 117 ? -7.511 19.451 3.562 1.00 47.62 117 SER A N 1
ATOM 966 C CA . SER A 1 117 ? -7.328 20.461 4.616 1.00 47.62 117 SER A CA 1
ATOM 967 C C . SER A 1 117 ? -8.579 21.329 4.845 1.00 47.62 117 SER A C 1
ATOM 969 O O . SER A 1 117 ? -8.485 22.457 5.324 1.00 47.62 117 SER A O 1
ATOM 971 N N . GLY A 1 118 ? -9.764 20.839 4.466 1.00 52.38 118 GLY A N 1
ATOM 972 C CA . GLY A 1 118 ? -11.015 21.601 4.525 1.00 52.38 118 GLY A CA 1
ATOM 973 C C . GLY A 1 118 ? -11.801 21.400 5.823 1.00 52.38 118 GLY A C 1
ATOM 974 O O . GLY A 1 118 ? -11.68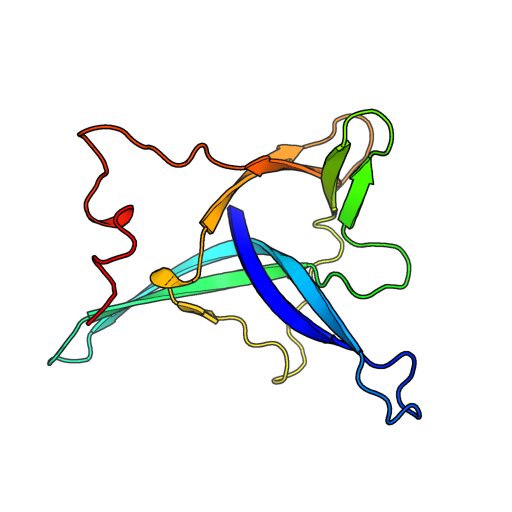0 20.381 6.479 1.00 52.38 118 GLY A O 1
ATOM 975 N N . LEU A 1 119 ? -12.717 22.321 6.140 1.00 50.19 119 LEU A N 1
ATOM 976 C CA . LEU A 1 119 ? -13.628 22.277 7.307 1.00 50.19 119 LEU A CA 1
ATOM 977 C C . LEU A 1 119 ? -14.641 21.102 7.311 1.00 50.19 119 LEU A C 1
ATOM 979 O O . LEU A 1 119 ? -15.505 21.029 8.180 1.00 50.19 119 LEU A O 1
ATOM 983 N N . LYS A 1 120 ? -14.574 20.208 6.319 1.00 52.00 120 LYS A N 1
ATOM 984 C CA . LYS A 1 120 ? -15.395 18.997 6.172 1.00 52.00 120 LYS A CA 1
ATOM 985 C C . LYS A 1 120 ? -14.494 17.778 5.947 1.00 52.00 120 LYS A C 1
ATOM 987 O O . LYS A 1 120 ? -14.657 17.064 4.960 1.00 52.00 120 LYS A O 1
ATOM 992 N N . VAL A 1 121 ? -13.512 17.579 6.821 1.00 54.88 121 VAL A N 1
ATOM 993 C CA . VAL A 1 121 ? -12.852 16.273 6.951 1.00 54.88 121 VAL A CA 1
ATOM 994 C C . VAL A 1 121 ? -13.891 15.332 7.561 1.00 54.88 121 VAL A C 1
ATOM 996 O O . VAL A 1 121 ? -14.544 15.693 8.542 1.00 54.88 121 VAL A O 1
ATOM 999 N N . ASN A 1 122 ? -14.151 14.183 6.933 1.00 53.59 122 ASN A N 1
ATOM 1000 C CA . ASN A 1 122 ? -15.021 13.191 7.566 1.00 53.59 122 ASN A CA 1
ATOM 1001 C C . ASN A 1 122 ? -14.303 12.634 8.811 1.00 53.59 122 ASN A C 1
ATOM 1003 O O . ASN A 1 122 ? -13.079 12.628 8.852 1.00 53.59 122 ASN A O 1
ATOM 1007 N N . ALA A 1 123 ? -15.035 12.199 9.842 1.00 55.31 123 ALA A N 1
ATOM 1008 C CA . ALA A 1 123 ? -14.407 11.739 11.089 1.00 55.31 123 ALA A CA 1
ATOM 1009 C C . ALA A 1 123 ? 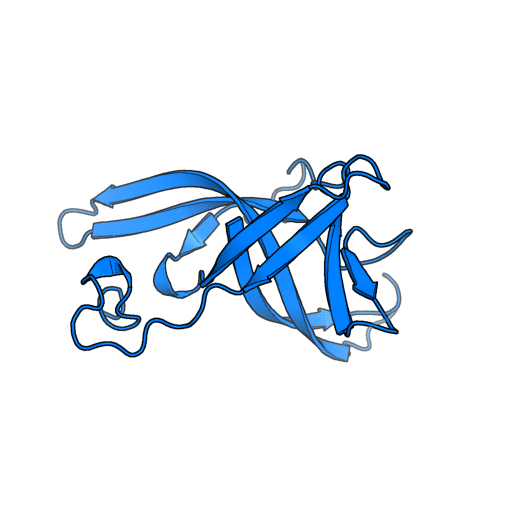-13.362 10.628 10.843 1.00 55.31 123 ALA A C 1
ATOM 1011 O O . ALA A 1 123 ? -12.343 10.576 11.505 1.00 55.31 123 ALA A O 1
ATOM 1012 N N . TYR A 1 124 ? -13.555 9.797 9.821 1.00 50.72 124 TYR A N 1
ATOM 1013 C CA . TYR A 1 124 ? -12.631 8.718 9.460 1.00 50.72 124 TYR A CA 1
ATOM 1014 C C . TYR A 1 124 ? -11.358 9.175 8.715 1.00 50.72 124 TYR A C 1
ATOM 1016 O O . TYR A 1 124 ? -10.460 8.370 8.493 1.00 50.72 124 TYR A O 1
ATOM 1024 N N . GLU A 1 125 ? -11.279 10.441 8.302 1.00 50.56 125 GLU A N 1
ATOM 1025 C CA . GLU A 1 125 ? -10.108 11.083 7.688 1.00 50.56 125 GLU A CA 1
ATOM 1026 C C . GLU A 1 125 ? -9.324 11.928 8.713 1.00 50.56 125 GLU A C 1
ATOM 1028 O O . GLU A 1 125 ? -8.276 12.480 8.371 1.00 50.56 125 GLU A O 1
ATOM 1033 N N . ASP A 1 126 ? -9.809 12.042 9.956 1.00 56.47 126 ASP A N 1
ATOM 1034 C CA . ASP A 1 126 ? -9.077 12.671 11.053 1.00 56.47 126 ASP A CA 1
ATOM 1035 C C . ASP A 1 126 ? -8.031 11.678 11.607 1.00 56.47 126 ASP A C 1
ATOM 1037 O O . ASP A 1 126 ? -8.405 10.632 12.148 1.00 56.47 126 ASP A O 1
ATOM 1041 N N . PRO A 1 127 ? -6.718 11.972 11.502 1.00 49.44 127 PRO A N 1
ATOM 1042 C CA . PRO A 1 127 ? -5.665 11.084 11.998 1.00 49.44 127 PRO A CA 1
ATOM 1043 C C . PRO A 1 127 ? -5.724 10.858 13.517 1.00 49.44 127 PRO A C 1
ATOM 1045 O O . PRO A 1 127 ? -5.069 9.944 14.013 1.00 49.44 127 PRO A O 1
ATOM 1048 N N . TYR A 1 128 ? -6.501 11.662 14.250 1.00 52.56 128 TYR A N 1
ATOM 1049 C CA . TYR A 1 128 ? -6.714 11.522 15.687 1.00 52.56 128 TYR A CA 1
ATOM 1050 C C . TYR A 1 128 ? -7.974 10.729 16.057 1.00 52.56 128 TYR A C 1
ATOM 1052 O O . TYR A 1 128 ? -8.138 10.394 17.225 1.00 52.56 128 TYR A O 1
ATOM 1060 N N . VAL A 1 129 ? -8.845 10.373 15.105 1.00 54.09 129 VAL A N 1
ATOM 1061 C CA . VAL A 1 129 ? -10.052 9.570 15.404 1.00 54.09 129 VAL A CA 1
ATOM 1062 C C . VAL A 1 129 ? -9.721 8.116 15.749 1.00 54.09 129 VAL A C 1
ATOM 1064 O O . VAL A 1 129 ? -10.497 7.460 16.434 1.00 54.09 129 VAL A O 1
ATOM 1067 N N . PHE A 1 130 ? -8.536 7.648 15.361 1.00 47.56 130 PHE A N 1
ATOM 1068 C CA . PHE A 1 130 ? -7.997 6.327 15.704 1.00 47.56 130 PHE A CA 1
ATOM 1069 C C . PHE A 1 130 ? -6.814 6.402 16.686 1.00 47.56 130 PHE A C 1
ATOM 1071 O O . PHE A 1 130 ? -6.035 5.458 16.789 1.00 47.56 130 PHE A O 1
ATOM 1078 N N . ALA A 1 131 ? -6.608 7.548 17.340 1.00 44.62 131 ALA A N 1
ATOM 1079 C CA . ALA A 1 131 ? -5.578 7.717 18.359 1.00 44.62 131 ALA A CA 1
ATOM 1080 C C . ALA A 1 131 ? -6.254 7.745 19.736 1.00 44.62 131 ALA A C 1
ATOM 1082 O O . ALA A 1 131 ? -6.684 8.805 20.192 1.00 44.62 131 ALA A O 1
ATOM 1083 N N . ALA A 1 132 ? -6.379 6.572 20.359 1.00 41.97 132 ALA A N 1
ATOM 1084 C CA . ALA A 1 132 ? -6.735 6.422 21.770 1.00 41.97 132 ALA A CA 1
ATOM 1085 C C . ALA A 1 132 ? -5.474 6.328 22.643 1.00 41.97 132 ALA A C 1
ATOM 1087 O O . ALA A 1 132 ? -4.487 5.697 22.196 1.00 41.97 132 ALA A O 1
#

Foldseek 3Di:
DKKFWDFDWDAPDPPGPDTDTDTDMKDWDFDDWDWDCPVVDIFIKTFTFIQDQDDDPGQWDQDPPPRWIKGAPVRGDPPPDPPPDRIDGLLRIFDWDWDDDPVDPRMTTIHGDPLPPDPDDDCSSPSCNNPD

pLDDT: mean 75.46, std 14.26, range [41.69, 92.31]

Sequence (132 aa):
GVTMDSFTRFRASAKDTNLVGDDTSYFGIVKKILELDYEDFTEVIFLYDWVRVEDKTTGSYVDAETNSRFVNFDKFKRSSKEVDEPFIHASQAAQVFYYADETRKHWHLVLESPKRSGLKVNAYEDPYVFAA

InterPro domains:
  IPR025312 Domain of unknown function DUF4216 [PF13952] (35-110)

Secondary structure (DSSP, 8-state):
-EEEEEEEEE-SSTT---PEEEEEEEEEEEEEEEEEE-SS-EEEEEEEEEEP--SSS-SEEE-TTT--EEEEGGG-----STTS--EEEGGGPEEEEEEE-SSSTTEEEEEEPP---SS---GGG-TTTT--

Radius of gyration: 16.72 Å; chains: 1; bounding box: 42×40×48 Å

Organism: NCBI:txid357466